Protein AF-A0A924NR92-F1 (afdb_monomer_lite)

Structure (mmCIF, N/CA/C/O backbone):
data_AF-A0A924NR92-F1
#
_entry.id   AF-A0A924NR92-F1
#
loop_
_atom_site.group_PDB
_atom_site.id
_atom_site.type_symbol
_atom_site.label_atom_id
_atom_site.label_alt_id
_atom_site.label_comp_id
_atom_site.label_asym_id
_atom_site.label_entity_id
_atom_site.label_seq_id
_atom_site.pdbx_PDB_ins_code
_atom_site.Cartn_x
_atom_site.Cartn_y
_atom_site.Cartn_z
_atom_site.occupancy
_atom_site.B_iso_or_equiv
_atom_site.auth_seq_id
_atom_site.auth_comp_id
_atom_site.auth_asym_id
_atom_site.auth_atom_id
_atom_site.pdbx_PDB_model_num
ATOM 1 N N . MET A 1 1 ? -8.737 -6.626 6.828 1.00 91.94 1 MET A N 1
ATOM 2 C CA . MET A 1 1 ? -9.510 -5.722 5.952 1.00 91.94 1 MET A CA 1
ATOM 3 C C . MET A 1 1 ? -9.051 -5.951 4.520 1.00 91.94 1 MET A C 1
ATOM 5 O O . MET A 1 1 ? -7.854 -6.138 4.333 1.00 91.94 1 MET A O 1
ATOM 9 N N . LYS A 1 2 ? -9.968 -6.018 3.553 1.00 96.88 2 LYS A N 1
ATOM 10 C CA . LYS A 1 2 ? -9.682 -6.146 2.115 1.00 96.88 2 LYS A CA 1
ATOM 11 C C . LYS A 1 2 ? -10.472 -5.079 1.363 1.00 96.88 2 LYS A C 1
ATOM 13 O O . LYS A 1 2 ? -11.621 -4.863 1.721 1.00 96.88 2 LYS A O 1
ATOM 18 N N . TYR A 1 3 ? -9.882 -4.416 0.378 1.00 97.50 3 TYR A N 1
ATOM 19 C CA . TYR A 1 3 ? -10.582 -3.428 -0.447 1.00 97.50 3 TYR A CA 1
ATOM 20 C C . TYR A 1 3 ? -9.914 -3.246 -1.808 1.00 97.50 3 TYR A C 1
ATOM 22 O O . TYR A 1 3 ? -8.800 -3.718 -2.046 1.00 97.50 3 TYR A O 1
ATOM 30 N N . GLU A 1 4 ? -10.600 -2.551 -2.703 1.00 98.12 4 GLU A N 1
ATOM 31 C CA . GLU A 1 4 ? -10.070 -2.155 -3.999 1.00 98.12 4 GLU A CA 1
ATOM 32 C C . GLU A 1 4 ? -9.960 -0.637 -4.113 1.00 98.12 4 GLU A C 1
ATOM 34 O O . GLU A 1 4 ? -10.751 0.102 -3.523 1.00 98.12 4 GLU A O 1
ATOM 39 N N . ILE A 1 5 ? -8.979 -0.177 -4.886 1.00 98.31 5 ILE A N 1
ATOM 40 C CA . ILE A 1 5 ? -8.774 1.236 -5.200 1.00 98.31 5 ILE A CA 1
ATOM 41 C C . ILE A 1 5 ? -9.030 1.440 -6.696 1.00 98.31 5 ILE A C 1
ATOM 43 O O . ILE A 1 5 ? -8.244 1.015 -7.541 1.00 98.31 5 ILE A O 1
ATOM 47 N N . GLY A 1 6 ? -10.128 2.107 -7.036 1.00 97.75 6 GLY A N 1
ATOM 48 C CA . GLY A 1 6 ? -10.456 2.513 -8.400 1.00 97.75 6 GLY A CA 1
ATOM 49 C C . GLY A 1 6 ? -9.808 3.850 -8.740 1.00 97.75 6 GLY A C 1
ATOM 50 O O . GLY A 1 6 ? -10.401 4.897 -8.503 1.00 97.75 6 GLY A O 1
ATOM 51 N N . VAL A 1 7 ? -8.599 3.829 -9.303 1.00 95.31 7 VAL A N 1
ATOM 52 C CA . VAL A 1 7 ? -7.808 5.048 -9.581 1.00 95.31 7 VAL A CA 1
ATOM 53 C C . VAL A 1 7 ? -8.439 5.992 -10.609 1.00 95.31 7 VAL A C 1
ATOM 55 O O . VAL A 1 7 ? -8.157 7.186 -10.581 1.00 95.31 7 VAL A O 1
ATOM 58 N N . THR A 1 8 ? -9.334 5.484 -11.458 1.00 95.56 8 THR A N 1
ATOM 59 C CA . THR A 1 8 ? -10.094 6.271 -12.445 1.00 95.56 8 THR A CA 1
ATOM 60 C C . THR A 1 8 ? -11.265 7.040 -11.836 1.00 95.56 8 THR A C 1
ATOM 62 O O . THR A 1 8 ? -11.858 7.879 -12.504 1.00 95.56 8 THR A O 1
ATOM 65 N N . GLN A 1 9 ? -11.629 6.758 -10.581 1.00 97.56 9 GLN A N 1
ATOM 66 C CA . GLN A 1 9 ? -12.700 7.470 -9.890 1.00 97.56 9 GLN A CA 1
ATOM 67 C C . GLN A 1 9 ? -12.185 8.784 -9.293 1.00 97.56 9 GLN A C 1
ATOM 69 O O . GLN A 1 9 ? -11.001 8.917 -8.946 1.00 97.56 9 GLN A O 1
ATOM 74 N N . ALA A 1 10 ? -13.101 9.736 -9.115 1.00 97.75 10 ALA A N 1
ATOM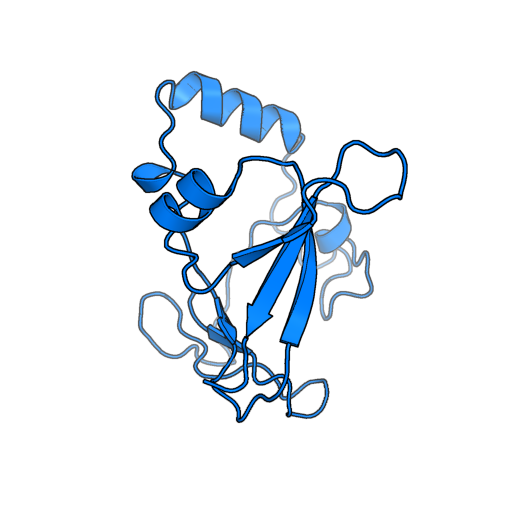 75 C CA . ALA A 1 10 ? -12.823 10.991 -8.432 1.00 97.75 10 ALA A CA 1
ATOM 76 C C . ALA A 1 10 ? -12.296 10.752 -7.005 1.00 97.75 10 ALA A C 1
ATOM 78 O O . ALA A 1 10 ? -12.648 9.771 -6.337 1.00 97.75 10 ALA A O 1
ATOM 79 N N . THR A 1 11 ? -11.449 11.664 -6.526 1.00 95.75 11 THR A N 1
ATOM 80 C CA . THR A 1 11 ? -10.982 11.667 -5.134 1.00 95.75 11 THR A CA 1
ATOM 81 C C . THR A 1 11 ? -12.179 11.629 -4.178 1.00 95.75 11 THR A C 1
ATOM 83 O O . THR A 1 11 ? -13.184 12.291 -4.408 1.00 95.75 11 THR A O 1
ATOM 86 N N . GLY A 1 12 ? -12.096 10.805 -3.130 1.00 94.94 12 GLY A N 1
ATOM 87 C CA . GLY A 1 12 ? -13.209 10.541 -2.208 1.00 94.94 12 GLY A CA 1
ATOM 88 C C . GLY A 1 12 ? -14.109 9.363 -2.607 1.00 94.94 12 GLY A C 1
ATOM 89 O O . GLY A 1 12 ? -14.745 8.785 -1.738 1.00 94.94 12 GLY A O 1
ATOM 90 N N . SER A 1 13 ? -14.090 8.927 -3.873 1.00 97.00 13 SER A N 1
ATOM 91 C CA . SER A 1 13 ? -14.930 7.821 -4.386 1.00 97.00 13 SER A CA 1
ATOM 92 C C . SER A 1 13 ? -14.125 6.616 -4.898 1.00 97.00 13 SER A C 1
ATOM 94 O O . SER A 1 13 ? -14.613 5.803 -5.681 1.00 97.00 13 SER A O 1
ATOM 96 N N . ARG A 1 14 ? -12.853 6.495 -4.494 1.00 97.94 14 ARG A N 1
ATOM 97 C CA . ARG A 1 14 ? -11.938 5.464 -5.020 1.00 97.94 14 ARG A CA 1
ATOM 98 C C . ARG A 1 14 ? -12.022 4.116 -4.308 1.00 97.94 14 ARG A C 1
ATOM 100 O O . ARG A 1 14 ? -11.599 3.124 -4.891 1.00 97.94 14 ARG A O 1
ATOM 107 N N . ILE A 1 15 ? -12.512 4.059 -3.072 1.00 96.75 15 ILE A N 1
ATOM 108 C CA . ILE A 1 15 ? -12.545 2.812 -2.297 1.00 96.75 15 ILE A CA 1
ATOM 109 C C . ILE A 1 15 ? -13.768 1.985 -2.699 1.00 96.75 15 ILE A C 1
ATOM 111 O O . ILE A 1 15 ? -14.896 2.460 -2.611 1.00 96.75 15 ILE A O 1
ATOM 115 N N . LYS A 1 16 ? -13.539 0.741 -3.127 1.00 95.88 16 LYS A N 1
ATOM 116 C CA . LYS A 1 16 ? -14.575 -0.229 -3.516 1.00 95.88 16 LYS A CA 1
ATOM 117 C C . LYS A 1 16 ? -14.400 -1.538 -2.751 1.00 95.88 16 LYS A C 1
ATOM 119 O O . LYS A 1 16 ? -13.307 -1.832 -2.269 1.00 95.88 16 LYS A O 1
ATOM 124 N N . ASN A 1 17 ? -15.468 -2.337 -2.670 1.00 96.19 17 ASN A N 1
ATOM 125 C CA . ASN A 1 17 ? -15.448 -3.697 -2.113 1.00 96.19 17 ASN A CA 1
ATOM 126 C C . ASN A 1 17 ? -14.758 -3.779 -0.737 1.00 96.19 17 ASN A C 1
ATOM 128 O O . ASN A 1 17 ? -13.911 -4.643 -0.511 1.00 96.19 17 ASN A O 1
ATOM 132 N N . LEU A 1 18 ? -15.066 -2.838 0.163 1.00 96.75 18 LEU A N 1
ATOM 133 C CA . LEU A 1 18 ? -14.453 -2.766 1.486 1.00 96.75 18 LEU A CA 1
ATOM 134 C C . LEU A 1 18 ? -15.035 -3.843 2.412 1.00 96.75 18 LEU A C 1
ATOM 136 O O . LEU A 1 18 ? -16.197 -3.785 2.811 1.00 96.75 18 LEU A O 1
ATOM 140 N N . LEU A 1 19 ? -14.195 -4.812 2.768 1.00 96.88 19 LEU A N 1
ATOM 141 C CA . LEU A 1 19 ? -14.545 -5.971 3.579 1.00 96.88 19 LEU A CA 1
ATOM 142 C C . LEU A 1 19 ? -13.712 -6.034 4.863 1.00 96.88 19 LEU A C 1
ATOM 144 O O . LEU A 1 19 ? -12.476 -5.934 4.850 1.00 96.88 19 LEU A O 1
ATOM 148 N N . TYR A 1 20 ? -14.367 -6.347 5.973 1.00 95.88 20 TYR A N 1
ATOM 149 C CA . TYR A 1 20 ? -13.735 -6.746 7.223 1.00 95.88 20 TYR A CA 1
ATOM 150 C C . TYR A 1 20 ? -14.108 -8.193 7.552 1.00 95.88 20 TYR A C 1
ATOM 152 O O . TYR A 1 20 ? -15.274 -8.562 7.535 1.00 95.88 20 TYR A O 1
ATOM 160 N N . LYS A 1 21 ? -13.100 -9.044 7.797 1.00 93.94 21 LYS A N 1
ATOM 161 C CA . LYS A 1 21 ? -13.277 -10.496 8.022 1.00 93.94 21 LYS A CA 1
ATOM 162 C C . LYS A 1 21 ? -14.165 -11.195 6.968 1.00 93.94 21 LYS A C 1
ATOM 164 O O . LYS A 1 21 ? -14.871 -12.141 7.277 1.00 93.94 21 LYS A O 1
ATOM 169 N N . GLY A 1 22 ? -14.101 -10.732 5.717 1.00 95.31 22 GLY A N 1
ATOM 170 C CA . GLY A 1 22 ? -14.873 -11.288 4.599 1.00 95.31 22 GLY A CA 1
ATOM 171 C C . GLY A 1 22 ? -16.282 -10.711 4.432 1.00 95.31 22 GLY A C 1
ATOM 172 O O . GLY A 1 22 ? -16.924 -11.019 3.438 1.00 95.31 22 GLY A O 1
ATOM 173 N N . VAL A 1 23 ? -16.734 -9.843 5.339 1.00 96.69 23 VAL A N 1
ATOM 174 C CA . VAL A 1 23 ? -18.072 -9.237 5.316 1.00 96.69 23 VAL A CA 1
ATOM 175 C C . VAL A 1 23 ? -17.969 -7.758 4.951 1.00 96.69 23 VAL A C 1
ATOM 177 O O . VAL A 1 23 ? -17.006 -7.091 5.339 1.00 96.69 23 VAL A O 1
ATOM 180 N N . ALA A 1 24 ? -18.939 -7.247 4.191 1.00 97.19 24 ALA A N 1
ATOM 181 C CA . ALA A 1 24 ? -19.036 -5.822 3.895 1.00 97.19 24 ALA A CA 1
ATOM 182 C C . ALA A 1 24 ? -19.145 -5.011 5.191 1.00 97.19 24 ALA A C 1
ATOM 184 O O . ALA A 1 24 ? -19.863 -5.391 6.114 1.00 97.19 24 ALA A O 1
ATOM 185 N N . ILE A 1 25 ? -18.403 -3.907 5.266 1.00 95.25 25 ILE A N 1
ATOM 186 C CA . ILE A 1 25 ? -18.446 -3.040 6.443 1.00 95.25 25 ILE A CA 1
ATOM 187 C C . ILE A 1 25 ? -19.791 -2.309 6.490 1.00 95.25 25 ILE A C 1
ATOM 189 O O . ILE A 1 25 ? -20.227 -1.739 5.490 1.00 95.25 25 ILE A O 1
ATOM 193 N N . ASN A 1 26 ? -20.418 -2.288 7.666 1.00 95.44 26 ASN A N 1
ATOM 194 C CA . ASN A 1 26 ? -21.507 -1.359 7.951 1.00 95.44 26 ASN A CA 1
ATOM 195 C C . ASN A 1 26 ? -20.901 0.040 8.201 1.00 95.44 26 ASN A C 1
ATOM 197 O O . ASN A 1 26 ? -20.022 0.151 9.056 1.00 95.44 26 ASN A O 1
ATOM 201 N N . PRO A 1 27 ? -21.345 1.107 7.510 1.00 92.81 27 PRO A N 1
ATOM 202 C CA . PRO A 1 27 ? -20.826 2.463 7.707 1.00 92.81 27 PRO A CA 1
ATOM 203 C C . PRO A 1 27 ? -20.875 2.984 9.149 1.00 92.81 27 PRO A C 1
ATOM 205 O O . PRO A 1 27 ? -20.098 3.868 9.492 1.00 92.81 27 PRO A O 1
ATOM 208 N N . THR A 1 28 ? -21.763 2.451 9.992 1.00 95.56 28 THR A N 1
ATOM 209 C CA . THR A 1 28 ? -21.868 2.831 11.410 1.00 95.56 28 THR A CA 1
ATOM 210 C C . THR A 1 28 ? -21.077 1.914 12.344 1.00 95.56 28 THR A C 1
ATOM 212 O O . THR A 1 28 ? -21.155 2.067 13.559 1.00 95.56 28 THR A O 1
ATOM 215 N N . GLN A 1 29 ? -20.366 0.918 11.811 1.00 95.25 29 GLN A N 1
ATOM 216 C CA . GLN A 1 29 ? -19.564 0.002 12.611 1.00 95.25 29 GLN A CA 1
ATOM 217 C C . GLN A 1 29 ? -18.321 0.706 13.154 1.00 95.25 29 GLN A C 1
ATOM 219 O O . GLN A 1 29 ? -17.550 1.306 12.405 1.00 95.25 29 GLN A O 1
ATOM 224 N N . GLU A 1 30 ? -18.085 0.556 14.453 1.00 93.88 30 GLU A N 1
ATOM 225 C CA . GLU A 1 30 ? -16.896 1.088 15.107 1.00 93.88 30 GLU A CA 1
ATOM 226 C C . GLU A 1 30 ? -15.723 0.102 15.045 1.00 93.88 30 GLU A C 1
ATOM 228 O O . GLU A 1 30 ? -15.886 -1.121 15.109 1.00 93.88 30 GLU A O 1
ATOM 233 N N . PHE A 1 31 ? -14.512 0.650 14.928 1.00 93.88 31 PHE A N 1
ATOM 234 C CA . PHE A 1 31 ? -13.268 -0.108 14.891 1.00 93.88 31 PHE A CA 1
ATOM 235 C C . PHE A 1 31 ? -12.229 0.535 15.799 1.00 93.88 31 PHE A C 1
ATOM 237 O O . PHE A 1 31 ? -12.031 1.747 15.773 1.00 93.88 31 PHE A O 1
ATOM 244 N N . ILE A 1 32 ? -11.482 -0.302 16.516 1.00 95.00 32 ILE A N 1
ATOM 245 C CA . ILE A 1 32 ? -10.211 0.109 17.109 1.00 95.00 32 ILE A CA 1
ATOM 246 C C . ILE A 1 32 ? -9.131 -0.069 16.043 1.00 95.00 32 ILE A C 1
ATOM 248 O O . ILE A 1 32 ? -8.940 -1.166 15.510 1.00 95.00 32 ILE A O 1
ATOM 252 N N . VAL A 1 33 ? -8.426 1.015 15.725 1.00 93.56 33 VAL A N 1
ATOM 253 C CA . VAL A 1 33 ? -7.358 1.033 14.723 1.00 93.56 33 VAL A CA 1
ATOM 254 C C . VAL A 1 33 ? -6.031 1.317 15.412 1.00 93.56 33 VAL A C 1
ATOM 256 O O . VAL A 1 33 ? -5.872 2.341 16.069 1.00 93.56 33 VAL A O 1
ATOM 259 N N . ALA A 1 34 ? -5.057 0.429 15.223 1.00 94.62 34 ALA A N 1
ATOM 260 C CA . ALA A 1 34 ? -3.681 0.690 15.620 1.00 94.62 34 ALA A CA 1
ATOM 261 C C . ALA A 1 34 ? -3.002 1.590 14.575 1.00 94.62 34 ALA A C 1
ATOM 263 O O . ALA A 1 34 ? -2.983 1.271 13.384 1.00 94.62 34 ALA A O 1
ATOM 264 N N . THR A 1 35 ? -2.443 2.713 15.020 1.00 95.06 35 THR A N 1
ATOM 265 C CA . THR A 1 35 ? -1.717 3.673 14.180 1.00 95.06 35 THR A CA 1
ATOM 266 C C . THR A 1 35 ? -0.598 4.338 14.984 1.00 95.06 35 THR A C 1
ATOM 268 O O . THR A 1 35 ? -0.517 4.163 16.197 1.00 95.06 35 THR A O 1
ATOM 271 N N . ASN A 1 36 ? 0.282 5.086 14.320 1.00 95.12 36 ASN A N 1
ATOM 272 C CA . ASN A 1 36 ? 1.317 5.857 15.009 1.00 95.12 36 ASN A CA 1
ATOM 273 C C . ASN A 1 36 ? 0.770 7.186 15.559 1.00 95.12 36 ASN A C 1
ATOM 275 O O . ASN A 1 36 ? -0.259 7.690 15.103 1.00 95.12 36 ASN A O 1
ATOM 279 N N . ASN A 1 37 ? 1.498 7.776 16.509 1.00 94.56 37 ASN A N 1
ATOM 280 C CA . ASN A 1 37 ? 1.133 9.039 17.150 1.00 94.56 37 ASN A CA 1
ATOM 281 C C . ASN A 1 37 ? 0.932 10.184 16.145 1.00 94.56 37 ASN A C 1
ATOM 283 O O . ASN A 1 37 ? -0.033 10.926 16.279 1.00 94.56 37 ASN A O 1
ATOM 287 N N . TYR A 1 38 ? 1.770 10.283 15.104 1.00 95.38 38 TYR A N 1
ATOM 288 C CA . TYR A 1 38 ? 1.630 11.316 14.071 1.00 95.38 38 TYR A CA 1
ATOM 289 C C . TYR A 1 38 ? 0.255 11.271 13.388 1.00 95.38 38 TYR A C 1
ATOM 291 O O . TYR A 1 38 ? -0.364 12.310 13.192 1.00 95.38 38 TYR A O 1
ATOM 299 N N . ARG A 1 39 ? -0.244 10.085 13.011 1.00 96.00 39 ARG A N 1
ATOM 300 C CA . ARG A 1 39 ? -1.582 9.948 12.407 1.00 96.00 39 ARG A CA 1
ATOM 301 C C . ARG A 1 39 ? -2.693 10.135 13.437 1.00 96.00 39 ARG A C 1
ATOM 303 O O . ARG A 1 39 ? -3.687 10.774 13.117 1.00 96.00 39 ARG A O 1
ATOM 310 N N . ALA A 1 40 ? -2.524 9.602 14.649 1.00 95.31 40 ALA A N 1
ATOM 311 C CA . ALA A 1 40 ? -3.509 9.746 15.722 1.00 95.31 40 ALA A CA 1
ATOM 312 C C . ALA A 1 40 ? -3.761 11.220 16.089 1.00 95.31 40 ALA A C 1
ATOM 314 O O . ALA A 1 40 ? -4.900 11.591 16.358 1.00 95.31 40 ALA A O 1
ATOM 315 N N . SER A 1 41 ? -2.724 12.061 16.030 1.00 94.56 41 SER A N 1
ATOM 316 C CA . SER A 1 41 ? -2.794 13.500 16.307 1.00 94.56 41 SER A CA 1
ATOM 317 C C . SER A 1 41 ? -3.165 14.365 15.090 1.00 94.56 41 SER A C 1
ATOM 319 O O . SER A 1 41 ? -2.955 15.573 15.124 1.00 94.56 41 SER A O 1
ATOM 321 N N . GLY A 1 42 ? -3.644 13.773 13.990 1.00 95.06 42 GLY A N 1
ATOM 322 C CA . GLY A 1 42 ? -4.098 14.505 12.794 1.00 95.06 42 GLY A CA 1
ATOM 323 C C . GLY A 1 42 ? -3.025 14.858 11.763 1.00 95.06 42 GLY A C 1
ATOM 324 O O . GLY A 1 42 ? -3.300 15.537 10.770 1.00 95.06 42 GLY A O 1
ATOM 325 N N . GLY A 1 43 ? -1.800 14.363 11.929 1.00 96.19 43 GLY A N 1
ATOM 326 C CA . GLY A 1 43 ? -0.734 14.548 10.953 1.00 96.19 43 GLY A CA 1
ATOM 327 C C . GLY A 1 43 ? -1.122 14.024 9.565 1.00 96.19 43 GLY A C 1
ATOM 328 O O . GLY A 1 43 ? -1.640 12.916 9.406 1.00 96.19 43 GLY A O 1
ATOM 329 N N . GLY A 1 44 ? -0.836 14.822 8.536 1.00 93.31 44 GLY A N 1
ATOM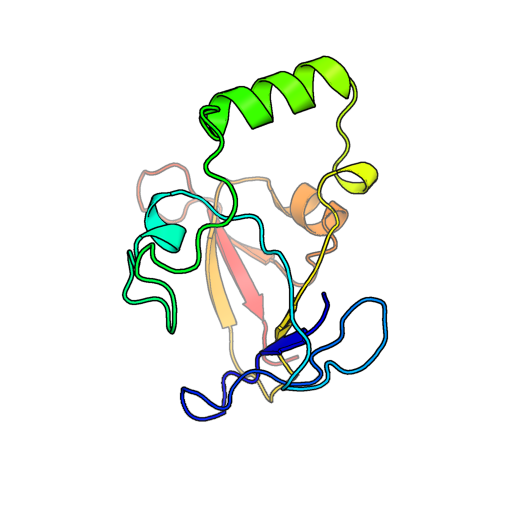 330 C CA . GLY A 1 44 ? -1.238 14.540 7.156 1.00 93.31 44 GLY A CA 1
ATOM 331 C C . GLY A 1 44 ? -2.699 14.877 6.849 1.00 93.31 44 GLY A C 1
ATOM 332 O O . GLY A 1 44 ? -3.189 14.454 5.807 1.00 93.31 44 GLY A O 1
ATOM 333 N N . SER A 1 45 ? -3.382 15.625 7.728 1.00 92.94 45 SER A N 1
ATOM 334 C CA . SER A 1 45 ? -4.800 15.999 7.588 1.00 92.94 45 SER A CA 1
ATOM 335 C C . SER A 1 45 ? -5.713 14.778 7.440 1.00 92.94 45 SER A C 1
ATOM 337 O O . SER A 1 45 ? -6.602 14.743 6.588 1.00 92.94 45 SER A O 1
ATOM 339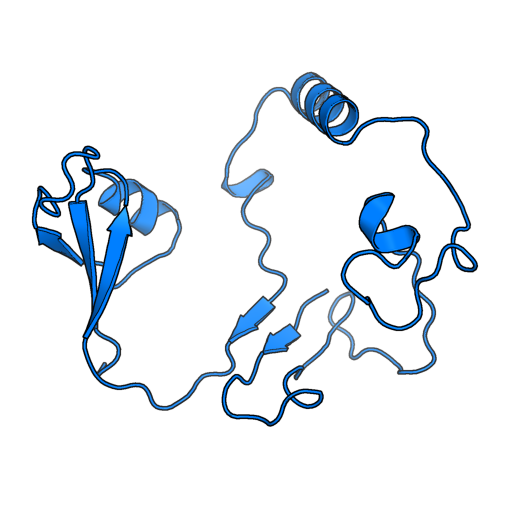 N N . PHE A 1 46 ? -5.451 13.732 8.231 1.00 89.88 46 PHE A N 1
ATOM 340 C CA . PHE A 1 46 ? -6.229 12.501 8.155 1.00 89.88 46 PHE A CA 1
ATOM 341 C C . PHE A 1 46 ? -7.646 12.734 8.713 1.00 89.88 46 PHE A C 1
ATOM 343 O O . PHE A 1 46 ? -7.768 13.177 9.857 1.00 89.88 46 PHE A O 1
ATOM 350 N N . PRO A 1 47 ? -8.718 12.440 7.953 1.00 89.25 47 PRO A N 1
ATOM 351 C CA . PRO A 1 47 ? -10.078 12.762 8.375 1.00 89.25 47 PRO A CA 1
ATOM 352 C C . PRO A 1 47 ? -10.458 12.137 9.721 1.00 89.25 47 PRO A C 1
ATOM 354 O O . PRO A 1 47 ? -10.242 10.946 9.945 1.00 89.25 47 PRO A O 1
ATOM 357 N N . GLY A 1 48 ? -11.062 12.942 10.597 1.00 88.88 48 GLY A N 1
ATOM 358 C CA . GLY A 1 48 ? -11.609 12.488 11.878 1.00 88.88 48 GLY A CA 1
ATOM 359 C C . GLY A 1 48 ? -10.576 12.156 12.959 1.00 88.88 48 GLY A C 1
ATOM 360 O O . GLY A 1 48 ? -10.970 11.669 14.017 1.00 88.88 48 GLY A O 1
ATOM 361 N N . LEU A 1 49 ? -9.284 12.410 12.717 1.00 93.00 49 LEU A N 1
ATOM 362 C CA . LEU A 1 49 ? -8.224 12.258 13.711 1.00 93.00 49 LEU A CA 1
ATOM 363 C C . LEU A 1 49 ? -7.603 13.619 14.031 1.00 93.00 49 LEU A C 1
ATOM 365 O O . LEU A 1 49 ? -7.044 14.275 13.161 1.00 93.00 49 LEU A O 1
ATOM 369 N N . ASP A 1 50 ? -7.683 14.014 15.295 1.00 93.88 50 ASP A N 1
ATOM 370 C CA . ASP A 1 50 ? -7.109 15.242 15.864 1.00 93.88 50 ASP A CA 1
ATOM 371 C C . ASP A 1 50 ? -6.556 15.002 17.286 1.00 93.88 50 ASP A C 1
ATOM 373 O O . ASP A 1 50 ? -6.300 15.931 18.045 1.00 93.88 50 ASP A O 1
ATOM 377 N N . GLY A 1 51 ? -6.391 13.732 17.667 1.00 92.44 51 GLY A N 1
ATOM 378 C CA . GLY A 1 51 ? -6.037 13.291 19.015 1.00 92.44 51 GLY A CA 1
ATOM 379 C C . GLY A 1 51 ? -7.237 12.929 19.895 1.00 92.44 51 GLY A C 1
ATOM 380 O O . GLY A 1 51 ? -7.095 12.042 20.739 1.00 92.44 51 GLY A O 1
ATOM 381 N N . SER A 1 52 ? -8.428 13.496 19.658 1.00 95.12 52 SER A N 1
ATOM 382 C CA . SER A 1 52 ? -9.616 13.302 20.517 1.00 95.12 52 SER A CA 1
ATOM 383 C C . SER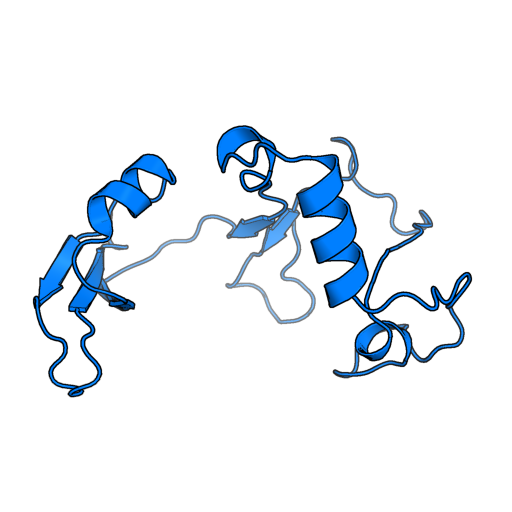 A 1 52 ? -10.170 11.872 20.523 1.00 95.12 52 SER A C 1
ATOM 385 O O . SER A 1 52 ? -10.889 11.483 21.439 1.00 95.12 52 SER A O 1
ATOM 387 N N . LYS A 1 53 ? -9.831 11.069 19.509 1.00 94.38 53 LYS A N 1
ATOM 388 C CA . LYS A 1 53 ? -10.273 9.672 19.354 1.00 94.38 53 LYS A CA 1
ATOM 389 C C . LYS A 1 53 ? -9.292 8.645 19.931 1.00 94.38 53 LYS A C 1
ATOM 391 O O . LYS A 1 53 ? -9.492 7.443 19.763 1.00 94.38 53 LYS A O 1
ATOM 396 N N . THR A 1 54 ? -8.222 9.090 20.589 1.00 95.50 54 THR A N 1
ATOM 397 C CA . THR A 1 54 ? -7.212 8.189 21.159 1.00 95.50 54 THR A CA 1
ATOM 398 C C . THR A 1 54 ? -7.742 7.529 22.427 1.00 95.50 54 THR A C 1
ATOM 400 O O . THR A 1 54 ? -7.880 8.180 23.455 1.00 95.50 54 THR A O 1
ATOM 403 N N . ILE A 1 55 ? -7.996 6.220 22.369 1.00 95.88 55 ILE A N 1
ATOM 404 C CA . ILE A 1 55 ? -8.419 5.433 23.542 1.00 95.88 55 ILE A CA 1
ATOM 405 C C . ILE A 1 55 ? -7.244 4.801 24.301 1.00 95.88 55 ILE A C 1
ATOM 407 O O . ILE A 1 55 ? -7.390 4.399 25.450 1.00 95.88 55 ILE A O 1
ATOM 411 N N . TYR A 1 56 ? -6.080 4.688 23.654 1.00 95.94 56 TYR A N 1
ATOM 412 C CA . TYR A 1 56 ? -4.857 4.160 24.250 1.00 95.94 56 TYR A CA 1
ATOM 413 C C . TYR A 1 56 ? -3.632 4.726 23.530 1.00 95.94 56 TYR A C 1
ATOM 415 O O . TYR A 1 56 ? -3.504 4.590 22.312 1.00 95.94 56 TYR A O 1
ATOM 423 N N . ALA A 1 57 ? -2.728 5.340 24.290 1.00 95.62 57 ALA A N 1
ATOM 424 C CA . ALA A 1 57 ? -1.441 5.822 23.807 1.00 95.62 57 ALA A CA 1
ATOM 425 C C . ALA A 1 57 ? -0.336 4.906 24.347 1.00 95.62 57 ALA A C 1
ATOM 427 O O . ALA A 1 57 ? 0.045 5.007 25.512 1.00 95.62 57 ALA A O 1
ATOM 428 N N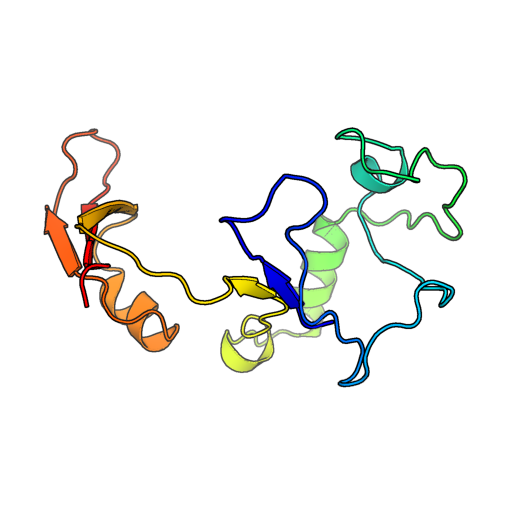 . SER A 1 58 ? 0.154 3.989 23.509 1.00 95.12 58 SER A N 1
ATOM 429 C CA . SER A 1 58 ? 1.296 3.142 23.871 1.00 95.12 58 SER A CA 1
ATOM 430 C C . SER A 1 58 ? 2.553 4.007 24.064 1.00 95.12 58 SER A C 1
ATOM 432 O O . SER A 1 58 ? 2.789 4.907 23.251 1.00 95.12 58 SER A O 1
ATOM 434 N N . PRO A 1 59 ? 3.371 3.738 25.099 1.00 95.25 59 PRO A N 1
ATOM 435 C CA . PRO A 1 59 ? 4.666 4.391 25.274 1.00 95.25 59 PRO A CA 1
ATOM 436 C C . PRO A 1 59 ? 5.749 3.820 24.343 1.00 95.25 59 PRO A C 1
ATOM 438 O O . PRO A 1 59 ? 6.834 4.391 24.249 1.00 95.25 59 PRO A O 1
ATOM 441 N N . ASP A 1 60 ? 5.481 2.696 23.673 1.00 96.06 60 ASP A N 1
ATOM 442 C CA . ASP A 1 60 ? 6.477 1.973 22.894 1.00 96.06 60 ASP A CA 1
ATOM 443 C C . ASP A 1 60 ? 6.708 2.651 21.543 1.00 96.06 60 ASP A C 1
ATOM 445 O O . ASP A 1 60 ? 5.780 2.894 20.763 1.00 96.06 60 ASP A O 1
ATOM 449 N N . ALA A 1 61 ? 7.971 2.903 21.201 1.00 95.44 61 ALA A N 1
ATOM 450 C CA . ALA A 1 61 ? 8.297 3.355 19.860 1.00 95.44 61 ALA A CA 1
ATOM 451 C C . ALA A 1 61 ? 8.056 2.222 18.848 1.00 95.44 61 ALA A C 1
ATOM 453 O O . ALA A 1 61 ? 8.360 1.056 19.107 1.00 95.44 61 ALA A O 1
ATOM 454 N N . ASN A 1 62 ? 7.622 2.563 17.628 1.00 94.88 62 ASN A N 1
ATOM 455 C CA . ASN A 1 62 ? 7.432 1.583 16.542 1.00 94.88 62 ASN A CA 1
ATOM 456 C C . ASN A 1 62 ? 8.663 0.682 16.325 1.00 94.88 62 ASN A C 1
ATOM 458 O O . ASN A 1 62 ? 8.532 -0.488 15.965 1.00 94.88 62 ASN A O 1
ATOM 462 N N . ARG A 1 63 ? 9.868 1.234 16.534 1.00 96.56 63 ARG A N 1
ATOM 463 C CA . ARG A 1 63 ? 11.126 0.491 16.430 1.00 96.56 63 ARG A CA 1
ATOM 464 C C . ARG A 1 63 ? 11.233 -0.592 17.503 1.00 96.56 63 ARG A C 1
ATOM 466 O O . ARG A 1 63 ? 11.632 -1.705 17.174 1.00 96.56 63 ARG A O 1
ATOM 473 N N . ASP A 1 64 ? 10.860 -0.289 18.740 1.00 97.25 64 ASP A N 1
ATOM 474 C CA . ASP A 1 64 ? 10.935 -1.230 19.859 1.00 97.25 64 ASP A CA 1
ATOM 475 C C . ASP A 1 64 ? 9.887 -2.334 19.722 1.00 97.25 64 ASP A C 1
ATOM 477 O O . ASP A 1 64 ? 10.207 -3.509 19.914 1.00 97.25 64 ASP A O 1
ATOM 481 N N . VAL A 1 65 ? 8.684 -1.989 19.247 1.00 96.19 65 VAL A N 1
ATOM 482 C CA . VAL A 1 65 ? 7.652 -2.969 18.867 1.00 96.19 65 VAL A CA 1
ATOM 483 C C . VAL A 1 65 ? 8.190 -3.940 17.811 1.00 96.19 65 VAL A C 1
ATOM 485 O O . VAL A 1 65 ? 8.054 -5.156 17.956 1.00 96.19 65 VAL A O 1
ATOM 488 N N . LEU A 1 66 ? 8.858 -3.431 16.768 1.00 95.69 66 LEU A N 1
ATOM 489 C CA . LEU A 1 66 ? 9.438 -4.274 15.721 1.00 95.69 66 LEU A CA 1
ATOM 490 C C . LEU A 1 66 ? 10.596 -5.139 16.243 1.00 95.69 66 LEU A C 1
ATOM 492 O O . LEU A 1 66 ? 10.664 -6.323 15.915 1.00 95.69 66 LEU A O 1
ATOM 496 N N . ILE A 1 67 ? 11.487 -4.589 17.075 1.00 97.50 67 ILE A N 1
ATOM 497 C CA . ILE A 1 67 ? 12.581 -5.347 17.706 1.00 97.50 67 ILE A CA 1
ATOM 498 C C . ILE A 1 67 ? 12.016 -6.484 18.559 1.00 97.50 67 ILE A C 1
ATOM 500 O O . ILE A 1 67 ? 12.471 -7.623 18.441 1.00 97.50 67 ILE A O 1
ATOM 504 N N . SER A 1 68 ? 11.020 -6.192 19.395 1.00 97.56 68 SER A N 1
ATOM 505 C CA . SER A 1 68 ? 10.353 -7.181 20.243 1.00 97.56 68 SER A CA 1
ATOM 506 C C . SER A 1 68 ? 9.699 -8.284 19.407 1.00 97.56 68 SER A C 1
ATOM 508 O O . SER A 1 68 ? 9.907 -9.474 19.667 1.00 97.56 68 SER A O 1
ATOM 510 N N . TYR A 1 69 ? 9.005 -7.908 18.329 1.00 96.62 69 TYR A N 1
ATOM 511 C CA . TYR A 1 69 ? 8.408 -8.855 17.389 1.00 96.62 69 TYR A CA 1
ATOM 512 C C . TYR A 1 69 ? 9.453 -9.774 16.742 1.00 96.62 69 TYR A C 1
ATOM 514 O O . TYR A 1 69 ? 9.258 -10.990 16.713 1.00 96.62 69 TYR A O 1
ATOM 522 N N . ILE A 1 70 ? 10.580 -9.233 16.266 1.00 96.88 70 ILE A N 1
ATOM 523 C CA . ILE A 1 70 ? 11.659 -10.025 15.649 1.00 96.88 70 ILE A CA 1
ATOM 524 C C . ILE A 1 70 ? 12.286 -10.978 16.675 1.00 96.88 70 ILE A C 1
ATOM 526 O O . ILE A 1 70 ? 12.448 -12.162 16.382 1.00 96.88 70 ILE A O 1
ATOM 530 N N . LYS A 1 71 ? 12.592 -10.496 17.889 1.00 97.50 71 LYS A N 1
ATOM 531 C CA . LYS A 1 71 ? 13.160 -11.319 18.974 1.00 97.50 71 LYS A CA 1
ATOM 532 C C . LYS A 1 71 ? 12.241 -12.474 19.368 1.00 97.50 71 LYS A C 1
ATOM 534 O O . LYS A 1 71 ? 12.721 -13.577 19.624 1.00 97.50 71 LYS A O 1
ATOM 539 N N . THR A 1 72 ? 10.937 -12.219 19.407 1.00 97.44 72 THR A N 1
ATOM 540 C CA . THR A 1 72 ? 9.925 -13.214 19.780 1.00 97.44 72 THR A CA 1
ATOM 541 C C . THR A 1 72 ? 9.698 -14.222 18.657 1.00 97.44 72 THR A C 1
ATOM 543 O O . THR A 1 72 ? 9.693 -15.426 18.899 1.00 97.44 72 THR A O 1
ATOM 546 N N . THR A 1 73 ? 9.556 -13.741 17.420 1.00 96.88 73 THR A N 1
ATOM 547 C CA . THR A 1 73 ? 9.229 -14.584 16.259 1.00 96.88 73 THR A CA 1
ATOM 548 C C . THR A 1 73 ? 10.426 -15.421 15.806 1.00 96.88 73 THR A C 1
ATOM 550 O O . THR A 1 73 ? 10.241 -16.564 15.394 1.00 96.88 73 THR A O 1
ATOM 553 N N . LYS A 1 74 ? 11.652 -14.883 15.932 1.00 95.75 74 LYS A N 1
ATOM 554 C CA . LYS A 1 74 ? 12.960 -15.480 15.587 1.00 95.75 74 LYS A CA 1
ATOM 555 C C . LYS A 1 74 ? 13.128 -15.849 14.111 1.00 95.75 74 LYS A C 1
ATOM 557 O O . LYS A 1 74 ? 14.014 -15.322 13.447 1.00 95.75 74 LYS A O 1
ATOM 562 N N . SER A 1 75 ? 12.285 -16.740 13.599 1.00 96.56 75 SER A N 1
ATOM 563 C CA . SER A 1 75 ? 12.261 -17.159 12.201 1.00 96.56 75 SER A CA 1
ATOM 564 C C . SER A 1 75 ? 11.218 -16.354 11.437 1.00 96.56 75 SER A C 1
ATOM 566 O O . SER A 1 75 ? 10.015 -16.511 11.642 1.00 96.56 75 SER A O 1
ATOM 568 N N . LEU A 1 76 ? 11.691 -15.476 10.557 1.00 94.75 76 LEU A N 1
ATOM 569 C CA . LEU A 1 76 ? 10.836 -14.658 9.708 1.00 94.75 76 LEU A CA 1
ATOM 570 C C . LEU A 1 76 ? 10.906 -15.158 8.277 1.00 94.75 76 LEU A C 1
ATOM 572 O O . LEU A 1 76 ? 11.978 -15.246 7.681 1.00 94.75 76 LEU A O 1
ATOM 576 N N . THR A 1 77 ? 9.740 -15.423 7.700 1.00 91.75 77 THR A N 1
ATOM 577 C CA . THR A 1 77 ? 9.619 -15.732 6.278 1.00 91.75 77 THR A CA 1
ATOM 578 C C . THR A 1 77 ? 8.646 -14.768 5.629 1.00 91.75 77 THR A C 1
ATOM 580 O O . THR A 1 77 ? 7.687 -14.290 6.238 1.00 91.75 77 THR A O 1
ATOM 583 N N . ARG A 1 78 ? 8.851 -14.496 4.341 1.00 86.50 78 ARG A N 1
ATOM 584 C CA . ARG A 1 78 ? 7.919 -13.657 3.585 1.00 86.50 78 ARG A CA 1
ATOM 585 C C . ARG A 1 78 ? 6.511 -14.255 3.559 1.00 86.50 78 ARG A C 1
ATOM 587 O O . ARG A 1 78 ? 5.543 -13.507 3.661 1.00 86.50 78 ARG A O 1
ATOM 594 N N . VAL A 1 79 ? 6.401 -15.578 3.435 1.00 87.50 79 VAL A N 1
ATOM 595 C CA . VAL A 1 79 ? 5.114 -16.287 3.381 1.00 87.50 79 VAL A CA 1
ATOM 596 C C . VAL A 1 79 ? 4.341 -16.112 4.687 1.00 87.50 79 VAL A C 1
ATOM 598 O O . VAL A 1 79 ? 3.169 -15.748 4.636 1.00 87.50 79 VAL A O 1
ATOM 601 N N . ALA A 1 80 ? 4.994 -16.291 5.837 1.00 91.88 80 ALA A N 1
ATOM 602 C CA . ALA A 1 80 ? 4.330 -16.206 7.136 1.00 91.88 80 ALA A CA 1
ATOM 603 C C . ALA A 1 80 ? 4.121 -14.764 7.628 1.00 91.88 80 ALA A C 1
ATOM 605 O O . ALA A 1 80 ? 3.128 -14.486 8.292 1.00 91.88 80 ALA A O 1
ATOM 606 N N . ASN A 1 81 ? 5.035 -13.837 7.314 1.00 93.50 81 ASN A N 1
ATOM 607 C CA . ASN A 1 81 ? 5.093 -12.534 7.994 1.00 93.50 81 ASN A CA 1
ATOM 608 C C . ASN A 1 81 ? 4.988 -11.315 7.059 1.00 93.50 81 ASN A C 1
ATOM 610 O O . ASN A 1 81 ? 4.883 -10.193 7.544 1.00 93.50 81 ASN A O 1
ATOM 614 N N . GLY A 1 82 ? 5.018 -11.498 5.733 1.00 88.38 82 GLY A N 1
ATOM 615 C CA . GLY A 1 82 ? 5.054 -10.397 4.750 1.00 88.38 82 GLY A CA 1
ATOM 616 C C . GLY A 1 82 ? 4.129 -10.572 3.538 1.00 88.38 82 GLY A C 1
ATOM 617 O O . GLY A 1 82 ? 4.213 -9.822 2.558 1.00 88.38 82 GLY A O 1
ATOM 618 N N . SER A 1 83 ? 3.250 -11.572 3.568 1.00 87.69 83 SER A N 1
ATOM 619 C CA . SER A 1 83 ? 2.368 -11.932 2.451 1.00 87.69 83 SER A CA 1
ATOM 620 C C . SER A 1 83 ? 1.017 -11.216 2.482 1.00 87.69 83 SER A C 1
ATOM 622 O O . SER A 1 83 ? 0.273 -11.285 1.506 1.00 87.69 83 SER A O 1
ATOM 624 N N . ALA A 1 84 ? 0.702 -10.482 3.556 1.00 88.81 84 ALA A N 1
ATOM 625 C CA . ALA A 1 84 ? -0.561 -9.767 3.680 1.00 88.81 84 ALA A CA 1
ATOM 626 C C . ALA A 1 84 ? -0.763 -8.771 2.522 1.00 88.81 84 ALA A C 1
ATOM 628 O O . ALA A 1 84 ? 0.118 -7.970 2.193 1.00 88.81 84 ALA A O 1
ATOM 629 N N . ARG A 1 85 ? -1.942 -8.826 1.897 1.00 90.12 85 ARG A N 1
ATOM 630 C CA . ARG A 1 85 ? -2.389 -7.915 0.835 1.00 90.12 85 ARG A CA 1
ATOM 631 C C . ARG A 1 85 ? -3.793 -7.431 1.167 1.00 90.12 85 ARG A C 1
ATOM 6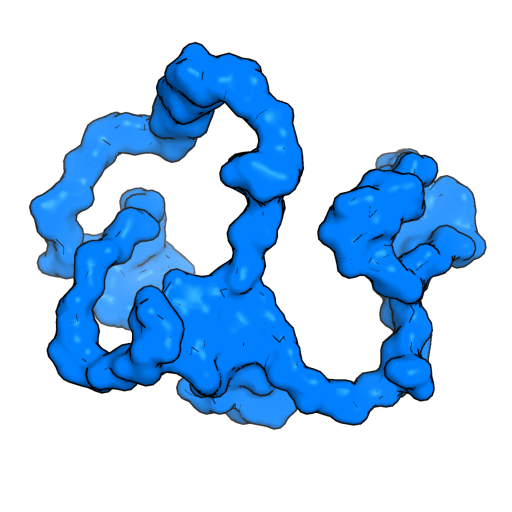33 O O . ARG A 1 85 ? -4.784 -8.094 0.869 1.00 90.12 85 ARG A O 1
ATOM 640 N N . SER A 1 86 ? -3.861 -6.289 1.843 1.00 93.75 86 SER A N 1
ATOM 641 C CA . SER A 1 86 ? -5.127 -5.689 2.282 1.00 93.75 86 SER A CA 1
ATOM 642 C C . SER A 1 86 ? -5.835 -4.911 1.174 1.00 93.75 86 SER A C 1
ATOM 644 O O . SER A 1 86 ? -6.994 -4.547 1.341 1.00 93.75 86 SER A O 1
ATOM 646 N N . TRP A 1 87 ? -5.161 -4.639 0.056 1.00 96.44 87 TRP A N 1
ATOM 647 C CA . TRP A 1 87 ? -5.731 -3.882 -1.049 1.00 96.44 87 TRP A CA 1
ATOM 648 C C . TRP A 1 87 ? -5.167 -4.315 -2.400 1.00 96.44 87 TRP A C 1
ATOM 650 O O . TRP A 1 87 ? -4.085 -4.900 -2.478 1.00 96.44 87 TRP A O 1
ATOM 660 N N . LYS A 1 88 ? -5.921 -4.011 -3.455 1.00 95.75 88 LYS A N 1
ATOM 661 C CA . LYS A 1 88 ? -5.499 -4.081 -4.859 1.00 95.75 88 LYS A CA 1
ATOM 662 C C . LYS A 1 88 ? -6.113 -2.913 -5.630 1.00 95.75 88 LYS A C 1
ATOM 664 O O . LYS A 1 88 ? -7.069 -2.302 -5.156 1.00 95.75 88 LYS A O 1
ATOM 669 N N . PHE A 1 89 ? -5.602 -2.603 -6.814 1.00 95.19 89 PHE A N 1
ATOM 670 C CA . PHE A 1 89 ? -6.324 -1.710 -7.717 1.00 95.19 89 PHE A CA 1
ATOM 671 C C . PHE A 1 89 ? -7.508 -2.450 -8.342 1.00 95.19 89 PHE A C 1
ATOM 673 O O . PHE A 1 89 ? -7.422 -3.652 -8.608 1.00 95.19 89 PHE A O 1
ATOM 680 N N . THR A 1 90 ? -8.616 -1.745 -8.564 1.00 96.50 90 THR A N 1
ATOM 681 C CA . THR A 1 90 ? -9.663 -2.258 -9.455 1.00 96.50 90 THR A CA 1
ATOM 682 C C . THR A 1 90 ? -9.063 -2.369 -10.861 1.00 96.50 90 THR A C 1
ATOM 684 O O . THR A 1 90 ? -8.395 -1.418 -11.277 1.00 96.50 90 THR A O 1
ATOM 687 N N . PRO A 1 91 ? -9.258 -3.487 -11.586 1.00 92.88 91 PRO A N 1
ATOM 688 C CA . PRO A 1 91 ? -8.779 -3.611 -12.957 1.00 92.88 91 PRO A CA 1
ATOM 689 C C . PRO A 1 91 ? -9.307 -2.477 -13.836 1.00 92.88 91 PRO A C 1
ATOM 691 O O . PRO A 1 91 ? -10.483 -2.116 -13.759 1.00 92.88 91 PRO A O 1
ATOM 694 N N . VAL A 1 92 ? -8.432 -1.914 -14.659 1.00 92.25 92 VAL A N 1
ATOM 695 C CA . VAL A 1 92 ? -8.758 -0.863 -15.626 1.00 92.25 92 VAL A CA 1
ATOM 696 C C . VAL A 1 92 ? -8.050 -1.171 -16.933 1.00 92.25 92 VAL A C 1
ATOM 698 O O . VAL A 1 92 ? -7.039 -1.870 -16.930 1.00 92.25 92 VAL A O 1
ATOM 701 N N . THR A 1 93 ? -8.561 -0.639 -18.039 1.00 92.50 93 THR A N 1
ATOM 702 C CA . THR A 1 93 ? -7.818 -0.651 -19.298 1.00 92.50 93 THR A CA 1
ATOM 703 C C . THR A 1 93 ? -6.532 0.136 -19.106 1.00 92.50 93 THR A C 1
ATOM 705 O O . THR A 1 93 ? -6.556 1.312 -18.738 1.00 92.50 93 THR A O 1
ATOM 708 N N . THR A 1 94 ? -5.414 -0.531 -19.334 1.00 91.44 94 THR A N 1
ATOM 709 C CA . THR A 1 94 ? -4.084 0.057 -19.288 1.00 91.44 94 THR A CA 1
ATOM 710 C C . THR A 1 94 ? -3.452 0.006 -20.669 1.00 91.44 94 THR A C 1
ATOM 712 O O . THR A 1 94 ? -3.907 -0.719 -21.552 1.00 91.44 94 THR A O 1
ATOM 715 N N . ALA A 1 95 ? -2.431 0.827 -20.882 1.00 92.88 95 ALA A N 1
ATOM 716 C CA . ALA A 1 95 ? -1.690 0.836 -22.127 1.00 92.88 95 ALA A CA 1
ATOM 717 C C . ALA A 1 95 ? -0.254 1.280 -21.874 1.00 92.88 95 ALA A C 1
ATOM 719 O O . ALA A 1 95 ? 0.011 2.113 -21.005 1.00 92.88 95 ALA A O 1
ATOM 720 N N . GLY A 1 96 ? 0.646 0.755 -22.695 1.00 93.25 96 GLY A N 1
ATOM 721 C CA . GLY A 1 96 ? 2.024 1.205 -22.759 1.00 93.25 96 GLY A CA 1
ATOM 722 C C . GLY A 1 96 ? 2.952 0.581 -21.723 1.00 93.25 96 GLY A C 1
ATOM 723 O O . GLY A 1 96 ? 2.573 -0.217 -20.863 1.00 93.25 96 GLY A O 1
ATOM 724 N N . LEU A 1 97 ? 4.214 0.965 -21.865 1.00 94.38 97 LEU A N 1
ATOM 725 C CA . LEU A 1 97 ? 5.318 0.490 -21.055 1.00 94.38 97 LEU A CA 1
ATOM 726 C C . LEU A 1 97 ? 5.511 1.424 -19.861 1.00 94.38 97 LEU A C 1
ATOM 728 O O . LEU A 1 97 ? 5.775 2.613 -20.037 1.00 94.38 97 LEU A O 1
ATOM 732 N N . VAL A 1 98 ? 5.422 0.889 -18.647 1.00 94.94 98 VAL A N 1
ATOM 733 C CA . VAL A 1 98 ? 5.773 1.630 -17.431 1.00 94.94 98 VAL A CA 1
ATOM 734 C C . VAL A 1 98 ? 7.165 1.221 -17.002 1.00 94.94 98 VAL A C 1
ATOM 736 O O . VAL A 1 98 ? 7.393 0.057 -16.682 1.00 94.94 98 VAL A O 1
ATOM 739 N N . THR A 1 99 ? 8.086 2.179 -16.961 1.00 96.50 99 THR A N 1
ATOM 740 C CA . THR A 1 99 ? 9.456 1.956 -16.495 1.00 96.50 99 THR A CA 1
ATOM 741 C C . THR A 1 99 ? 9.648 2.427 -15.059 1.00 96.50 99 THR A C 1
ATOM 743 O O . THR A 1 99 ? 9.087 3.443 -14.651 1.00 96.50 99 THR A O 1
ATOM 746 N N . PHE A 1 100 ? 10.484 1.728 -14.300 1.00 96.56 100 PHE A N 1
ATOM 747 C CA . PHE A 1 100 ? 10.874 2.106 -12.943 1.00 96.56 100 PHE A CA 1
ATOM 748 C C . PHE A 1 100 ? 12.303 1.648 -12.650 1.00 96.56 100 PHE A C 1
ATOM 750 O O . PHE A 1 100 ? 12.803 0.712 -13.272 1.00 96.56 100 PHE A O 1
ATOM 757 N N . THR A 1 101 ? 12.961 2.285 -11.685 1.00 97.25 101 THR A N 1
ATOM 758 C CA . THR A 1 101 ? 14.326 1.932 -11.283 1.00 97.25 101 THR A CA 1
ATOM 759 C C . THR A 1 101 ? 14.323 1.156 -9.970 1.00 97.25 101 THR A C 1
ATOM 761 O O . THR A 1 101 ? 13.493 1.374 -9.083 1.00 97.25 101 THR A O 1
ATOM 764 N N . SER A 1 102 ? 15.226 0.186 -9.847 1.00 96.69 102 SER A N 1
ATOM 765 C CA . SER A 1 102 ? 15.406 -0.602 -8.624 1.00 96.69 102 SER A CA 1
ATOM 766 C C . SER A 1 102 ? 16.817 -1.179 -8.566 1.00 96.69 102 SER A C 1
ATOM 768 O O . SER A 1 102 ? 17.573 -1.080 -9.529 1.00 96.69 102 SER A O 1
ATOM 770 N N . SER A 1 103 ? 17.189 -1.807 -7.451 1.00 96.50 103 SER A N 1
ATOM 771 C CA . SER A 1 103 ? 18.483 -2.484 -7.355 1.00 96.50 103 SER A CA 1
ATOM 772 C C . SER A 1 103 ? 18.634 -3.548 -8.461 1.00 96.50 103 SER A C 1
ATOM 774 O O . SER A 1 103 ? 17.660 -4.249 -8.765 1.00 96.50 103 SER A O 1
ATOM 776 N N . PRO A 1 104 ? 19.832 -3.726 -9.041 1.00 97.00 104 PRO A N 1
ATOM 777 C CA . PRO A 1 104 ? 20.092 -4.778 -10.021 1.00 97.00 104 PRO A CA 1
ATOM 778 C C . PRO A 1 104 ? 19.863 -6.195 -9.462 1.00 97.00 104 PRO A C 1
ATOM 780 O O . PRO A 1 104 ? 19.963 -6.436 -8.252 1.00 97.00 104 PRO A O 1
ATOM 783 N N . GLY A 1 105 ? 19.559 -7.152 -10.345 1.00 95.88 105 GLY A N 1
ATOM 784 C CA . GLY A 1 105 ? 19.515 -8.583 -10.011 1.00 95.88 105 GLY A CA 1
ATOM 785 C C . GLY A 1 105 ? 18.343 -9.022 -9.122 1.00 95.88 105 GLY A C 1
ATOM 786 O O . GLY A 1 105 ? 18.460 -10.005 -8.390 1.00 95.88 105 GLY A O 1
ATOM 787 N N . LYS A 1 106 ? 17.209 -8.303 -9.136 1.00 94.75 106 LYS A N 1
ATOM 788 C CA . LYS A 1 106 ? 16.052 -8.589 -8.255 1.00 94.75 106 LYS A CA 1
ATOM 789 C C . LYS A 1 106 ? 14.880 -9.316 -8.925 1.00 94.75 106 LYS A C 1
ATOM 791 O O . LYS A 1 106 ? 13.909 -9.623 -8.237 1.00 94.75 106 LYS A O 1
ATOM 796 N N . LEU A 1 107 ? 14.969 -9.671 -10.210 1.00 95.25 107 LEU A N 1
ATOM 797 C CA . LEU A 1 107 ? 13.880 -10.355 -10.934 1.00 95.25 107 LEU A CA 1
ATOM 798 C C . LEU A 1 107 ? 13.465 -11.692 -10.297 1.00 95.25 107 LEU A C 1
ATOM 800 O O . LEU A 1 107 ? 12.273 -11.967 -10.163 1.00 95.25 107 LEU A O 1
ATOM 804 N N . ALA A 1 108 ? 14.425 -12.500 -9.836 1.00 93.75 108 ALA A N 1
ATOM 805 C CA . ALA A 1 108 ? 14.122 -13.762 -9.155 1.00 93.75 108 ALA A CA 1
ATOM 806 C C . ALA A 1 108 ? 13.342 -13.533 -7.847 1.00 93.75 108 ALA A C 1
ATOM 808 O O . ALA A 1 108 ? 12.368 -14.228 -7.563 1.00 93.75 108 ALA A O 1
ATOM 809 N N . LEU A 1 109 ? 13.718 -12.506 -7.076 1.00 91.62 109 LEU A N 1
ATOM 810 C CA . LEU A 1 109 ? 12.997 -12.119 -5.862 1.00 91.62 109 LEU A CA 1
ATOM 811 C C . LEU A 1 109 ? 11.590 -11.603 -6.174 1.00 91.62 109 LEU A C 1
ATOM 813 O O . LEU A 1 109 ? 10.660 -11.935 -5.443 1.00 91.62 109 LEU A O 1
ATOM 817 N N . ALA A 1 110 ? 11.422 -10.831 -7.251 1.00 92.38 110 ALA A N 1
ATOM 818 C CA . ALA A 1 110 ? 10.118 -10.365 -7.717 1.00 92.38 110 ALA A CA 1
ATOM 819 C C . ALA A 1 110 ? 9.204 -11.540 -8.117 1.00 92.38 110 ALA A C 1
ATOM 821 O O . ALA A 1 110 ? 8.056 -11.606 -7.680 1.00 92.38 110 ALA A O 1
ATOM 822 N N . THR A 1 111 ? 9.746 -12.526 -8.833 1.00 92.44 111 THR A N 1
ATOM 823 C CA . THR A 1 111 ? 9.015 -13.736 -9.247 1.00 92.44 111 THR A CA 1
ATOM 824 C C . THR A 1 111 ? 8.574 -14.562 -8.038 1.00 92.44 111 THR A C 1
ATOM 826 O O . THR A 1 111 ? 7.386 -14.827 -7.868 1.00 92.44 111 THR A O 1
ATOM 829 N N . THR A 1 112 ? 9.488 -14.864 -7.107 1.00 89.12 112 THR A N 1
ATOM 830 C CA . THR A 1 112 ? 9.155 -15.505 -5.816 1.00 89.12 112 THR A CA 1
ATOM 831 C C . THR A 1 112 ? 8.162 -14.668 -5.007 1.00 89.12 112 THR A C 1
ATOM 833 O O . THR A 1 112 ? 7.400 -15.178 -4.182 1.00 89.12 112 THR A O 1
ATOM 836 N N . ALA A 1 113 ? 8.144 -13.354 -5.241 1.00 87.75 113 ALA A N 1
ATOM 837 C CA . ALA A 1 113 ? 7.208 -12.444 -4.623 1.00 87.75 113 ALA A CA 1
ATOM 838 C C . ALA A 1 113 ? 5.789 -12.469 -5.223 1.00 87.75 113 ALA A C 1
ATOM 840 O O . ALA A 1 113 ? 4.895 -11.853 -4.625 1.00 87.75 113 ALA A O 1
ATOM 841 N N . GLY A 1 114 ? 5.577 -13.184 -6.332 1.00 89.12 114 GLY A N 1
ATOM 842 C CA . GLY A 1 114 ? 4.345 -13.177 -7.126 1.00 89.12 114 GLY A CA 1
ATOM 843 C C . GLY A 1 114 ? 4.195 -11.931 -8.003 1.00 89.12 114 GLY A C 1
ATOM 844 O O . GLY A 1 114 ? 3.095 -11.638 -8.461 1.00 89.12 114 GLY A O 1
ATOM 845 N N . LEU A 1 115 ? 5.272 -11.163 -8.188 1.00 90.69 115 LEU A N 1
ATOM 846 C CA . LEU A 1 115 ? 5.317 -9.981 -9.044 1.00 90.69 115 LEU A CA 1
ATOM 847 C C . LEU A 1 115 ? 5.847 -10.411 -10.414 1.00 90.69 115 LEU A C 1
ATOM 849 O O . LEU A 1 115 ? 7.053 -10.422 -10.658 1.00 90.69 115 LEU A O 1
ATOM 853 N N . ASN A 1 116 ? 4.921 -10.815 -11.277 1.00 90.50 116 ASN A N 1
ATOM 854 C CA . ASN A 1 116 ? 5.208 -11.282 -12.631 1.00 90.50 116 ASN A CA 1
ATOM 855 C C . ASN A 1 116 ? 5.122 -10.126 -13.641 1.00 90.50 116 ASN A C 1
ATOM 857 O O . ASN A 1 116 ? 4.610 -9.055 -13.322 1.00 90.50 116 ASN A O 1
ATOM 861 N N . GLY A 1 117 ? 5.603 -10.352 -14.868 1.00 92.31 117 GLY A N 1
ATOM 862 C CA . GLY A 1 117 ? 5.509 -9.365 -15.955 1.00 92.31 117 GLY A CA 1
ATOM 863 C C . GLY A 1 117 ? 6.512 -8.209 -15.863 1.00 92.31 117 GLY A C 1
ATOM 864 O O . GLY A 1 117 ? 6.372 -7.230 -16.587 1.00 92.31 117 GLY A O 1
ATOM 865 N N . ILE A 1 118 ? 7.515 -8.319 -14.986 1.00 96.44 118 ILE A N 1
ATOM 866 C CA . ILE A 1 118 ? 8.608 -7.351 -14.865 1.00 96.44 118 ILE A CA 1
ATOM 867 C C . ILE A 1 118 ? 9.785 -7.813 -15.728 1.00 96.44 118 ILE A C 1
ATOM 869 O O . ILE A 1 118 ? 10.260 -8.940 -15.581 1.00 96.44 118 ILE A O 1
ATOM 873 N N . THR A 1 119 ? 10.303 -6.926 -16.572 1.00 96.31 119 THR A N 1
ATOM 874 C CA . THR A 1 119 ? 11.497 -7.159 -17.399 1.00 96.31 119 THR A CA 1
ATOM 875 C C . THR A 1 119 ? 12.575 -6.128 -17.094 1.00 96.31 119 THR A C 1
ATOM 877 O O . THR A 1 119 ? 12.261 -4.959 -16.888 1.00 96.31 119 THR A O 1
ATOM 880 N N . GLN A 1 120 ? 13.849 -6.524 -17.086 1.00 97.31 120 GLN A N 1
ATOM 881 C CA . GLN A 1 120 ? 14.953 -5.561 -17.034 1.00 97.31 120 GLN A CA 1
ATOM 882 C C . GLN A 1 120 ? 15.152 -4.943 -18.423 1.00 97.31 120 GLN A C 1
ATOM 884 O O . GLN A 1 120 ? 15.285 -5.669 -19.403 1.00 97.31 120 GLN A O 1
ATOM 889 N N . VAL A 1 121 ? 15.170 -3.614 -18.486 1.00 97.00 121 VAL A N 1
ATOM 890 C CA . VAL A 1 121 ? 15.407 -2.829 -19.705 1.00 97.00 121 VAL A CA 1
ATOM 891 C C . VAL A 1 121 ? 16.889 -2.487 -19.832 1.00 97.00 121 VAL A C 1
ATOM 893 O O . VAL A 1 121 ? 17.475 -2.715 -20.883 1.00 97.00 121 VAL A O 1
ATOM 896 N N . LEU A 1 122 ? 17.509 -1.992 -18.754 1.00 97.12 122 LEU A N 1
ATOM 897 C CA . LEU A 1 122 ? 18.936 -1.656 -18.698 1.00 97.12 122 LEU A CA 1
ATOM 898 C C . LEU A 1 122 ? 19.546 -2.169 -17.393 1.00 97.12 122 LEU A C 1
ATOM 900 O O . LEU A 1 122 ? 18.908 -2.111 -16.343 1.00 97.12 122 LEU A O 1
ATOM 904 N N . ALA A 1 123 ? 20.785 -2.662 -17.456 1.00 96.44 123 ALA A N 1
ATOM 905 C CA . ALA A 1 123 ? 21.527 -3.105 -16.272 1.00 96.44 123 ALA A CA 1
ATOM 906 C C . ALA A 1 123 ? 21.989 -1.938 -15.380 1.00 96.44 123 ALA A C 1
ATOM 908 O O . ALA A 1 123 ? 22.154 -2.127 -14.178 1.00 96.44 123 ALA A O 1
ATOM 909 N N . ASP A 1 124 ? 22.148 -0.754 -15.973 1.00 96.44 124 ASP A N 1
ATOM 910 C CA . ASP A 1 124 ? 22.455 0.514 -15.316 1.00 96.44 124 ASP A CA 1
ATOM 911 C C . ASP A 1 124 ? 21.467 1.567 -15.842 1.00 96.44 124 ASP A C 1
ATOM 913 O O . ASP A 1 124 ? 21.252 1.664 -17.052 1.00 96.44 124 ASP A O 1
ATOM 917 N N . ASP A 1 125 ? 20.822 2.314 -14.948 1.00 95.88 125 ASP A N 1
ATOM 918 C CA . ASP A 1 125 ? 19.893 3.393 -15.299 1.00 95.88 125 ASP A CA 1
ATOM 919 C C . ASP A 1 125 ? 20.591 4.722 -15.646 1.00 95.88 125 ASP A C 1
ATOM 921 O O . ASP A 1 125 ? 19.923 5.702 -15.974 1.00 95.88 125 ASP A O 1
ATOM 925 N N . GLY A 1 126 ? 21.924 4.768 -15.568 1.00 95.19 126 GLY A N 1
ATOM 926 C CA . GLY A 1 126 ? 22.751 5.933 -15.872 1.00 95.19 126 GLY A CA 1
ATOM 927 C C . GLY A 1 126 ? 22.752 7.001 -14.778 1.00 95.19 126 GLY A C 1
ATOM 928 O O . GLY A 1 126 ? 23.367 8.052 -14.950 1.00 95.19 126 GLY A O 1
ATOM 929 N N . SER A 1 127 ? 22.090 6.766 -13.641 1.00 95.75 127 SER A N 1
ATOM 930 C CA . SER A 1 127 ? 21.999 7.747 -12.551 1.00 95.75 127 SER A CA 1
ATOM 931 C C . SER A 1 127 ? 23.238 7.795 -11.653 1.00 95.75 127 SER A C 1
ATOM 933 O O . SER A 1 127 ? 23.330 8.665 -10.785 1.00 95.75 127 SER A O 1
ATOM 935 N N . GLY A 1 128 ? 24.158 6.833 -11.794 1.00 94.88 128 GLY A N 1
ATOM 936 C CA . GLY A 1 128 ? 25.308 6.665 -10.900 1.00 94.88 128 GLY A CA 1
ATOM 937 C C . GLY A 1 128 ? 24.941 6.159 -9.498 1.00 94.88 128 GLY A C 1
ATOM 938 O O . GLY A 1 128 ? 25.786 6.151 -8.607 1.00 94.88 128 GLY A O 1
ATOM 939 N N . LYS A 1 129 ? 23.689 5.728 -9.275 1.00 95.69 129 LYS A N 1
ATOM 940 C CA . LYS A 1 129 ? 23.189 5.238 -7.974 1.00 95.69 129 LYS A CA 1
ATOM 941 C C . LYS A 1 129 ? 23.194 3.716 -7.847 1.00 95.69 129 LYS A C 1
ATOM 943 O O . LYS A 1 129 ? 22.601 3.189 -6.905 1.00 95.69 129 LYS A O 1
ATOM 948 N N . ASN A 1 130 ? 23.852 3.018 -8.776 1.00 95.44 130 ASN A N 1
ATOM 949 C CA . ASN A 1 130 ? 23.868 1.557 -8.851 1.00 95.44 130 ASN A CA 1
ATOM 950 C C . ASN A 1 130 ? 22.441 0.970 -8.909 1.00 95.44 130 ASN A C 1
ATOM 952 O O . ASN A 1 130 ? 22.051 0.121 -8.101 1.00 95.44 130 ASN A O 1
ATOM 956 N N . LEU A 1 131 ? 21.639 1.489 -9.839 1.00 97.56 131 LEU A N 1
ATOM 957 C CA . LEU A 1 131 ? 20.266 1.067 -10.100 1.00 97.56 131 LEU A CA 1
ATOM 958 C C . LEU A 1 131 ? 20.162 0.521 -11.525 1.00 97.56 131 LEU A C 1
ATOM 960 O O . LEU A 1 131 ? 20.884 0.952 -12.413 1.00 97.56 131 LEU A O 1
ATOM 964 N N . ALA A 1 132 ? 19.239 -0.412 -11.731 1.00 98.00 132 ALA A N 1
ATOM 965 C CA . ALA A 1 132 ? 18.857 -0.932 -13.037 1.00 98.00 132 ALA A CA 1
ATOM 966 C C . ALA A 1 132 ? 17.480 -0.383 -13.434 1.00 98.00 132 ALA A C 1
ATOM 968 O O . ALA A 1 132 ? 16.630 -0.122 -12.571 1.00 98.00 132 ALA A O 1
ATOM 969 N N . LEU A 1 133 ? 17.243 -0.253 -14.740 1.00 98.00 133 LEU A N 1
ATOM 970 C CA . LEU A 1 133 ? 15.943 0.121 -15.292 1.00 98.00 133 LEU A CA 1
ATOM 971 C C . LEU A 1 133 ? 15.121 -1.139 -15.562 1.00 98.00 133 LEU A C 1
ATOM 973 O O . LEU A 1 133 ? 15.574 -2.050 -16.253 1.00 98.00 133 LEU A O 1
ATOM 977 N N . TYR A 1 134 ? 13.892 -1.166 -15.065 1.00 97.94 134 TYR A N 1
ATOM 978 C CA . TYR A 1 134 ? 12.921 -2.235 -15.268 1.00 97.94 134 TYR A CA 1
ATOM 979 C C . TYR A 1 134 ? 11.657 -1.691 -15.924 1.00 97.94 134 TYR A C 1
ATOM 981 O O . TYR A 1 134 ? 11.404 -0.487 -15.896 1.00 97.94 134 TYR A O 1
ATOM 989 N N . ALA A 1 135 ? 10.847 -2.582 -16.486 1.00 97.00 135 ALA A N 1
ATOM 990 C CA . ALA A 1 135 ? 9.563 -2.242 -17.065 1.00 97.00 135 ALA A CA 1
ATOM 991 C C . ALA A 1 135 ? 8.480 -3.275 -16.763 1.00 97.00 135 ALA A C 1
ATOM 993 O O . ALA A 1 135 ? 8.772 -4.449 -16.530 1.00 97.00 135 ALA A O 1
ATOM 994 N N . ILE A 1 136 ? 7.235 -2.810 -16.807 1.00 95.50 136 ILE A N 1
ATOM 995 C CA . ILE A 1 136 ? 6.021 -3.620 -16.880 1.00 95.50 136 ILE A CA 1
ATOM 996 C C . ILE A 1 136 ? 5.268 -3.168 -18.130 1.00 95.50 136 ILE A C 1
ATOM 998 O O . ILE A 1 136 ? 4.980 -1.980 -18.291 1.00 95.50 136 ILE A O 1
ATOM 1002 N N . ASP A 1 137 ? 4.965 -4.113 -19.015 1.00 93.94 137 ASP A N 1
ATOM 1003 C CA . ASP A 1 137 ? 4.117 -3.874 -20.180 1.00 93.94 137 ASP A CA 1
ATOM 1004 C C . ASP A 1 137 ? 2.651 -3.999 -19.764 1.00 93.94 137 ASP A C 1
ATOM 1006 O O . ASP A 1 137 ? 2.163 -5.096 -19.488 1.00 93.94 137 ASP A O 1
ATOM 1010 N N . LEU A 1 138 ? 1.966 -2.860 -19.681 1.00 90.94 138 LEU A N 1
ATOM 1011 C CA . LEU A 1 138 ? 0.564 -2.787 -19.290 1.00 90.94 138 LEU A CA 1
ATOM 1012 C C . LEU A 1 138 ? -0.384 -2.804 -20.498 1.00 90.94 138 LEU A C 1
ATOM 1014 O O . LEU A 1 138 ? -1.572 -2.542 -20.333 1.00 90.94 138 LEU A O 1
ATOM 1018 N N . SER A 1 139 ? 0.109 -3.061 -21.713 1.00 87.81 139 SER A N 1
ATOM 1019 C CA . SER A 1 139 ? -0.746 -3.225 -22.900 1.00 87.81 139 SER A CA 1
ATOM 1020 C C . SER A 1 139 ? -1.351 -4.627 -23.046 1.00 87.81 139 SER A C 1
ATOM 1022 O O . SER A 1 139 ? -2.107 -4.867 -23.987 1.00 87.81 139 SER A O 1
ATOM 1024 N N . ARG A 1 140 ? -1.005 -5.543 -22.137 1.00 67.75 140 ARG A N 1
ATOM 1025 C CA . ARG A 1 140 ? -1.372 -6.962 -22.169 1.00 67.75 140 ARG A CA 1
ATOM 1026 C C . ARG A 1 140 ? -2.510 -7.304 -21.220 1.00 67.75 140 ARG A C 1
ATOM 1028 O O . ARG A 1 140 ? -2.595 -6.664 -20.148 1.00 67.75 140 ARG A O 1
#

Secondary structure (DSSP, 8-state):
-EEEE-TTSPTT--EEEEEETTEEPPTT--------HHHHTTTT--TT-SSTT-S----S-HHHHHHHHHHHH-S--HHHHS----EEEPP----SEEEEEE-TT-HHHHHHTT--SEEEEES--SSSSS-EEEEEETT-

Radius of gyration: 19.86 Å; chains: 1; bounding box: 47×33×48 Å

Sequence (140 aa):
MKYEIGVTQATGSRIKNLLYKGVAINPTQEFIVATNNYRASGGGSFPGLDGSKTIYASPDANRDVLISYIKTTKSLTRVANGSARSWKFTPVTTAGLVTFTSSPGKLALATTAGLNGITQVLADDGSGKNLALYAIDLSR

pLDDT: mean 94.51, std 3.47, range [67.75, 98.31]

Foldseek 3Di:
DAWAAAPPDDPVPGTGPDDDPNHDDDPPDDDDDDDDPCVQCCNPVNPPHNVPPDPDDDPDDPVNVVVVVCVVVVDDDCVVHPLDDRYYYDDDQDADKDKDKDAAPCVVVCVVNVNPQKDFPACDPPPPPNITMIIHGRND